Protein AF-A0A7V9LPG0-F1 (afdb_monomer_lite)

Sequence (138 aa):
MSTSAQHRATAQDTPTLGRLVSDASRDISSLIHAEIALAKSELKISLKVGGIGAALLGGAAFLGVLVVILFSVTVAYFIHWGGEGLDLQWAFLIVTVFHLLVAALLAFVGLRKVKQVRAPERTIATAKELPKALKGNR

Radius of gyration: 35.54 Å; chains: 1; bounding box: 64×46×117 Å

Secondary structure (DSSP, 8-state):
----------------HHHHHHHHHHHHHHHHHHHHHHHHHHHHHHHHHHHHHHHHHHHHHHHHHHHHHHHHHHHHHHHH-STTPPPHHHHHHHHHHHHHHHHHHHHHHHHHHHHH----HHHHHHHHHHHHHHHS--

Structure (mmCIF, N/CA/C/O backbone):
data_AF-A0A7V9LPG0-F1
#
_entry.id   AF-A0A7V9LPG0-F1
#
loop_
_atom_site.group_PDB
_atom_site.id
_atom_site.type_symbol
_atom_site.label_atom_id
_atom_site.label_alt_id
_atom_site.label_comp_id
_atom_site.label_asym_id
_atom_site.label_entity_id
_atom_site.label_seq_id
_atom_site.pd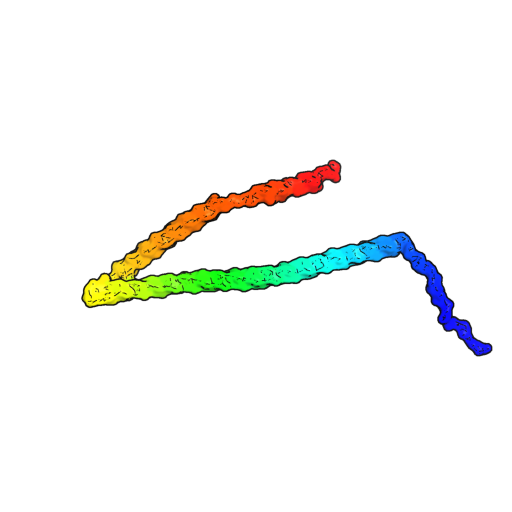bx_PDB_ins_code
_atom_site.Cartn_x
_atom_site.Cartn_y
_atom_site.Cartn_z
_atom_site.occupancy
_atom_site.B_iso_or_equiv
_atom_site.auth_seq_id
_atom_site.auth_comp_id
_atom_site.auth_asym_id
_atom_site.auth_atom_id
_atom_site.pdbx_PDB_model_num
ATOM 1 N N . MET A 1 1 ? -23.825 -30.482 85.169 1.00 47.16 1 MET A N 1
ATOM 2 C CA . MET A 1 1 ? -22.637 -29.611 85.203 1.00 47.16 1 MET A CA 1
ATOM 3 C C . MET A 1 1 ? -22.173 -29.467 83.763 1.00 47.16 1 MET A C 1
ATOM 5 O O . MET A 1 1 ? -21.748 -30.462 83.199 1.00 47.16 1 MET A O 1
ATOM 9 N N . SER A 1 2 ? -22.373 -28.268 83.199 1.00 48.31 2 SER A N 1
ATOM 10 C CA . SER A 1 2 ? -21.881 -27.777 81.896 1.00 48.31 2 SER A CA 1
ATOM 11 C C . SER A 1 2 ? -22.473 -28.401 80.617 1.00 48.31 2 SER A C 1
ATOM 13 O O . SER A 1 2 ? -22.598 -29.609 80.526 1.00 48.31 2 SER A O 1
ATOM 15 N N . THR A 1 3 ? -22.819 -27.707 79.535 1.00 51.44 3 THR A N 1
ATOM 16 C CA . THR A 1 3 ? -23.040 -26.289 79.235 1.00 51.44 3 THR A CA 1
ATOM 17 C C . THR A 1 3 ? -23.794 -26.278 77.901 1.00 51.44 3 THR A C 1
ATOM 19 O O . THR A 1 3 ? -23.360 -26.856 76.912 1.00 51.44 3 THR A O 1
ATOM 22 N N . SER A 1 4 ? -24.943 -25.622 77.909 1.00 65.44 4 SER A N 1
ATOM 23 C CA . SER A 1 4 ? -25.623 -24.970 76.793 1.00 65.44 4 SER A CA 1
ATOM 24 C C . SER A 1 4 ? -24.681 -24.282 75.794 1.00 65.44 4 SER A C 1
ATOM 26 O O . SER A 1 4 ? -23.984 -23.361 76.201 1.00 65.44 4 SER A O 1
ATOM 28 N N . ALA A 1 5 ? -24.736 -24.648 74.506 1.00 58.97 5 ALA A N 1
ATOM 29 C CA . ALA A 1 5 ? -24.751 -23.736 73.344 1.00 58.97 5 ALA A CA 1
ATOM 30 C C . ALA A 1 5 ? -24.325 -24.450 72.051 1.00 58.97 5 ALA A C 1
ATOM 32 O O . ALA A 1 5 ? -23.205 -24.928 71.962 1.00 58.97 5 ALA A O 1
ATOM 33 N N . GLN A 1 6 ? -25.207 -24.405 71.046 1.00 57.44 6 GLN A N 1
ATOM 34 C CA . GLN A 1 6 ? -24.941 -24.260 69.597 1.00 57.44 6 GLN A CA 1
ATOM 35 C C . GLN A 1 6 ? -25.889 -25.103 68.738 1.00 57.44 6 GLN A C 1
ATOM 37 O O . GLN A 1 6 ? -25.500 -25.847 67.850 1.00 57.44 6 GLN A O 1
ATOM 42 N N . HIS A 1 7 ? -27.184 -24.881 68.933 1.00 46.53 7 HIS A N 1
ATOM 43 C CA . HIS A 1 7 ? -28.096 -24.847 67.799 1.00 46.53 7 HIS A CA 1
ATOM 44 C C . HIS A 1 7 ? -28.787 -23.484 67.830 1.00 46.53 7 HIS A C 1
ATOM 46 O O . HIS A 1 7 ? -29.954 -23.351 68.183 1.00 46.53 7 HIS A O 1
ATOM 52 N N . ARG A 1 8 ? -28.018 -22.420 67.547 1.00 53.38 8 ARG A N 1
ATOM 53 C CA . ARG A 1 8 ? -28.630 -21.168 67.098 1.00 53.38 8 ARG A CA 1
ATOM 54 C C . ARG A 1 8 ? -29.154 -21.464 65.701 1.00 53.38 8 ARG A C 1
ATOM 56 O O . ARG A 1 8 ? -28.426 -21.329 64.725 1.00 53.38 8 ARG A O 1
ATOM 63 N N . ALA A 1 9 ? -30.404 -21.910 65.644 1.00 51.25 9 ALA A N 1
ATOM 64 C CA . ALA A 1 9 ? -31.236 -21.707 64.480 1.00 51.25 9 ALA A CA 1
ATOM 65 C C . ALA A 1 9 ? -31.066 -20.237 64.078 1.00 51.25 9 ALA A C 1
ATOM 67 O O . ALA A 1 9 ? -31.390 -19.334 64.854 1.00 51.25 9 ALA A O 1
ATOM 68 N N . THR A 1 10 ? -30.455 -19.998 62.920 1.00 56.12 10 THR A N 1
ATOM 69 C CA . THR A 1 10 ? -30.471 -18.693 62.268 1.00 56.12 10 THR A CA 1
ATOM 70 C C . THR A 1 10 ? -31.936 -18.372 62.025 1.00 56.12 10 THR A C 1
ATOM 72 O O . THR A 1 10 ? -32.570 -18.929 61.130 1.00 56.12 10 THR A O 1
ATOM 75 N N . ALA A 1 11 ? -32.497 -17.563 62.919 1.00 49.91 11 ALA A N 1
ATOM 76 C CA . ALA A 1 11 ? -33.833 -17.029 62.805 1.00 49.91 11 ALA A CA 1
ATOM 77 C C . ALA A 1 11 ? -33.959 -16.354 61.436 1.00 49.91 11 ALA A C 1
ATOM 79 O O . ALA A 1 11 ? -33.265 -15.385 61.160 1.00 49.91 11 ALA A O 1
ATOM 80 N N . GLN A 1 12 ? -34.803 -16.937 60.590 1.00 51.03 12 GLN A N 1
ATOM 81 C CA . GLN A 1 12 ? -35.598 -16.261 59.570 1.00 51.03 12 GLN A CA 1
ATOM 82 C C . GLN A 1 12 ? -34.927 -15.067 58.876 1.00 51.03 12 GLN A C 1
ATOM 84 O O . GLN A 1 12 ? -35.300 -13.919 59.092 1.00 51.03 12 GLN A O 1
ATOM 89 N N . ASP A 1 13 ? -34.013 -15.358 57.952 1.00 55.81 13 ASP A N 1
ATOM 90 C CA . ASP A 1 13 ? -33.758 -14.463 56.823 1.00 55.81 13 ASP A CA 1
ATOM 91 C C . ASP A 1 13 ? -34.813 -14.758 55.747 1.00 55.81 13 ASP A C 1
ATOM 93 O O . ASP A 1 13 ? -34.539 -15.344 54.701 1.00 55.81 13 ASP A O 1
ATOM 97 N N . THR A 1 14 ? -36.071 -14.400 56.018 1.00 58.28 14 THR A N 1
ATOM 98 C CA . THR A 1 14 ? -37.044 -14.230 54.935 1.00 58.28 14 THR A CA 1
ATOM 99 C C . THR A 1 14 ? -36.445 -13.160 54.027 1.00 58.28 14 THR A C 1
ATOM 101 O O . THR A 1 14 ? -36.161 -12.071 54.539 1.00 58.28 14 THR A O 1
ATOM 104 N N . PRO A 1 15 ? -36.186 -13.426 52.732 1.00 60.44 15 PRO A N 1
ATOM 105 C CA . PRO A 1 15 ? -35.582 -12.431 51.863 1.00 60.44 15 PRO A CA 1
ATOM 106 C C . PRO A 1 15 ? -36.432 -11.167 51.918 1.00 60.44 15 PRO A C 1
ATOM 108 O O . PRO A 1 15 ? -37.586 -11.152 51.489 1.00 60.44 15 PRO A O 1
ATOM 111 N N . THR A 1 16 ? -35.895 -10.112 52.525 1.00 78.56 16 THR A N 1
ATOM 112 C CA . THR A 1 16 ? -36.577 -8.826 52.525 1.00 78.56 16 THR A CA 1
ATOM 113 C C . THR A 1 16 ? -36.629 -8.356 51.073 1.00 78.56 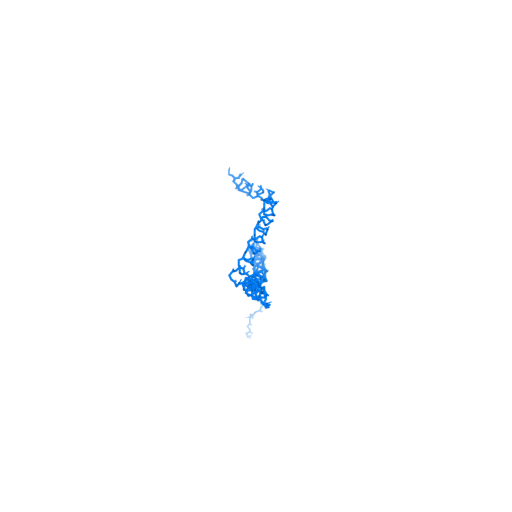16 THR A C 1
ATOM 115 O O . THR A 1 16 ? -35.690 -8.589 50.309 1.00 78.56 16 THR A O 1
ATOM 118 N N . LEU A 1 17 ? -37.711 -7.688 50.666 1.00 77.50 17 LEU A N 1
ATOM 119 C CA . LEU A 1 17 ? -37.837 -7.134 49.307 1.00 77.50 17 LEU A CA 1
ATOM 120 C C . LEU A 1 17 ? -36.595 -6.315 48.902 1.00 77.50 17 LEU A C 1
ATOM 122 O O . LEU A 1 17 ? -36.158 -6.378 47.758 1.00 77.50 17 LEU A O 1
ATOM 126 N N . GLY A 1 18 ? -35.971 -5.620 49.861 1.00 81.00 18 GLY A N 1
ATOM 127 C CA . GLY A 1 18 ? -34.719 -4.889 49.649 1.00 81.00 18 GLY A CA 1
ATOM 128 C C . GLY A 1 18 ? -33.504 -5.773 49.338 1.00 81.00 18 GLY A C 1
ATOM 129 O O . GLY A 1 18 ? -32.689 -5.395 48.501 1.00 81.00 18 GLY A O 1
ATOM 130 N N . ARG A 1 19 ? -33.389 -6.961 49.947 1.00 82.00 19 ARG A N 1
ATOM 131 C CA . ARG A 1 19 ? -32.328 -7.931 49.623 1.00 82.00 19 ARG A CA 1
ATOM 132 C C . ARG A 1 19 ? -32.510 -8.524 48.229 1.00 82.00 19 ARG A C 1
ATOM 134 O O . ARG A 1 19 ? -31.561 -8.516 47.461 1.00 82.00 19 ARG A O 1
ATOM 141 N N . LEU A 1 20 ? -33.731 -8.917 47.862 1.00 84.19 20 LEU A N 1
ATOM 142 C CA . LEU A 1 20 ? -34.025 -9.466 46.529 1.00 84.19 20 LEU A CA 1
ATOM 143 C C . LEU A 1 20 ? -33.722 -8.466 45.403 1.00 84.19 20 LEU A C 1
ATOM 145 O O . LEU A 1 20 ? -33.139 -8.832 44.386 1.00 84.19 20 LEU A O 1
ATOM 149 N N . VAL A 1 21 ? -34.078 -7.190 45.591 1.00 86.88 21 VAL A N 1
ATOM 150 C CA . VAL A 1 21 ? -33.769 -6.122 44.624 1.00 86.88 21 VAL A CA 1
ATOM 151 C C . VAL A 1 21 ? -32.263 -5.846 44.554 1.00 86.88 21 VAL A C 1
ATOM 153 O O . VAL A 1 21 ? -31.727 -5.637 43.464 1.00 86.88 21 VAL A O 1
ATOM 156 N N . SER A 1 22 ? -31.569 -5.865 45.695 1.00 86.94 22 SER A N 1
ATOM 157 C CA . SER A 1 22 ? -30.110 -5.720 45.756 1.00 86.94 22 SER A CA 1
ATOM 158 C C . SER A 1 22 ? -29.391 -6.864 45.033 1.00 86.94 22 SER A C 1
ATOM 160 O O . SER A 1 22 ? -28.467 -6.613 44.259 1.00 86.94 22 SER A O 1
ATOM 162 N N . ASP A 1 23 ? -29.830 -8.103 45.244 1.00 87.19 23 ASP A N 1
ATOM 163 C CA . ASP A 1 23 ? -29.243 -9.294 44.630 1.00 87.19 23 ASP A CA 1
ATOM 164 C C . ASP A 1 23 ? -29.506 -9.313 43.116 1.00 87.19 23 ASP A C 1
ATOM 166 O O . ASP A 1 23 ? -28.565 -9.433 42.335 1.00 87.19 23 ASP A O 1
ATOM 170 N N . ALA A 1 24 ? -30.736 -9.021 42.676 1.00 87.69 24 ALA A N 1
ATOM 171 C CA . ALA A 1 24 ? -31.058 -8.889 41.252 1.00 87.69 24 ALA A CA 1
ATOM 172 C C . ALA A 1 24 ? -30.245 -7.774 40.562 1.00 87.69 24 ALA A C 1
ATOM 174 O O . ALA A 1 24 ? -29.763 -7.944 39.441 1.00 87.69 24 ALA A O 1
ATOM 175 N N . SER A 1 25 ? -30.039 -6.635 41.234 1.00 89.38 25 SER A N 1
ATOM 176 C CA . SER A 1 25 ? -29.210 -5.536 40.711 1.00 89.38 25 SER A CA 1
ATOM 177 C C . SER A 1 25 ? -27.738 -5.937 40.573 1.00 89.38 25 SER A C 1
ATOM 179 O O . SER A 1 25 ? -27.056 -5.534 39.624 1.00 89.38 25 SER A O 1
ATOM 181 N N . ARG A 1 26 ? -27.238 -6.747 41.510 1.00 90.19 26 ARG A N 1
ATOM 182 C CA . ARG A 1 26 ? -25.879 -7.296 41.485 1.00 90.19 26 ARG A CA 1
ATOM 183 C C . ARG A 1 26 ? -25.713 -8.328 40.368 1.00 90.19 26 ARG A C 1
ATOM 185 O O . ARG A 1 26 ? -24.702 -8.276 39.668 1.00 90.19 26 ARG A O 1
ATOM 192 N N . ASP A 1 27 ? -26.706 -9.181 40.140 1.00 90.75 27 ASP A N 1
ATOM 193 C CA . ASP A 1 27 ? -26.688 -10.173 39.063 1.00 90.75 27 ASP A CA 1
ATOM 194 C C . ASP A 1 27 ? -26.688 -9.504 37.688 1.00 90.75 27 ASP A C 1
ATOM 196 O O . ASP A 1 27 ? -25.828 -9.810 36.861 1.00 90.75 27 ASP A O 1
ATOM 200 N N . ILE A 1 28 ? -27.555 -8.507 37.474 1.00 91.50 28 ILE A N 1
ATOM 201 C CA . ILE A 1 28 ? -27.579 -7.701 36.241 1.00 91.50 28 ILE A CA 1
ATOM 202 C C . ILE A 1 28 ? -26.233 -7.002 36.023 1.00 91.50 28 ILE A C 1
ATOM 204 O O . ILE A 1 28 ? -25.691 -7.022 34.917 1.00 91.50 28 ILE A O 1
ATOM 208 N N . SER A 1 29 ? -25.654 -6.419 37.077 1.00 94.00 29 SER A N 1
ATOM 209 C CA . SER A 1 29 ? -24.329 -5.793 36.995 1.00 94.00 29 SER A CA 1
ATOM 210 C C . SER A 1 29 ? -23.248 -6.799 36.586 1.00 94.00 29 SER A C 1
ATOM 212 O O . SER A 1 29 ? -22.361 -6.458 35.798 1.00 94.00 29 SER A O 1
ATOM 214 N N . SER A 1 30 ? -23.343 -8.043 37.073 1.00 93.31 30 SER A N 1
ATOM 215 C CA . SER A 1 30 ? -22.423 -9.125 36.709 1.00 93.31 30 SER A CA 1
ATOM 216 C C . SER A 1 30 ? -22.568 -9.542 35.243 1.00 93.31 30 SER A C 1
ATOM 218 O O . SER A 1 30 ? -21.557 -9.702 34.562 1.00 93.31 30 SER A O 1
ATOM 220 N N . LEU A 1 31 ? -23.801 -9.619 34.726 1.00 94.19 31 LEU A N 1
ATOM 221 C CA . LEU A 1 31 ? -24.070 -9.940 33.324 1.00 94.19 31 LEU A CA 1
ATOM 222 C C . LEU A 1 31 ? -23.513 -8.863 32.396 1.00 94.19 31 LEU A C 1
ATOM 224 O O . LEU A 1 31 ? -22.823 -9.180 31.435 1.00 94.19 31 LEU A O 1
ATOM 228 N N . ILE A 1 32 ? -23.726 -7.585 32.723 1.00 95.56 32 ILE A N 1
ATOM 229 C CA . ILE A 1 32 ? -23.171 -6.469 31.944 1.00 95.56 32 ILE A CA 1
ATOM 230 C C . ILE A 1 32 ? -21.639 -6.536 31.919 1.00 95.56 32 ILE A C 1
ATOM 232 O O . ILE A 1 32 ? -21.024 -6.348 30.871 1.00 95.56 32 ILE A O 1
ATOM 236 N N . HIS A 1 33 ? -21.002 -6.824 33.058 1.00 96.00 33 HIS A N 1
ATOM 237 C CA . HIS A 1 33 ? -19.546 -6.982 33.107 1.00 96.00 33 HIS A CA 1
ATOM 238 C C . HIS A 1 33 ? -19.067 -8.176 32.274 1.00 96.00 33 HIS A C 1
ATOM 240 O O . HIS A 1 33 ? -18.038 -8.067 31.605 1.00 96.00 33 HIS A O 1
ATOM 246 N N . ALA A 1 34 ? -19.810 -9.285 32.278 1.00 95.12 34 ALA A N 1
ATOM 247 C CA . ALA A 1 34 ? -19.518 -10.453 31.456 1.00 95.12 34 ALA A CA 1
ATOM 248 C C . ALA A 1 34 ? -19.648 -10.142 29.954 1.00 95.12 34 ALA A C 1
ATOM 250 O O . ALA A 1 34 ? -18.739 -10.469 29.193 1.00 95.12 34 ALA A O 1
ATOM 251 N N . GLU A 1 35 ? -20.700 -9.432 29.543 1.00 94.94 35 GLU A N 1
ATOM 252 C CA . GLU A 1 35 ? -20.928 -9.010 28.155 1.00 94.94 35 GLU A CA 1
ATOM 253 C C . GLU A 1 35 ? -19.801 -8.091 27.659 1.00 94.94 35 GLU A C 1
ATOM 255 O O . GLU A 1 35 ? -19.248 -8.279 26.577 1.00 94.94 35 GLU A O 1
ATOM 260 N N . ILE A 1 36 ? -19.384 -7.125 28.489 1.00 95.81 36 ILE A N 1
ATOM 261 C CA . ILE A 1 36 ? -18.261 -6.229 28.181 1.00 95.81 36 ILE A CA 1
ATOM 262 C C . ILE A 1 36 ? -16.951 -7.015 28.086 1.00 95.81 36 ILE A C 1
ATOM 264 O O . ILE A 1 36 ? -16.143 -6.763 27.190 1.00 95.81 36 ILE A O 1
ATOM 268 N N . ALA A 1 37 ? -16.708 -7.952 29.006 1.00 95.94 37 ALA A N 1
ATOM 269 C CA . ALA A 1 37 ? -15.511 -8.785 28.980 1.00 95.94 37 ALA A CA 1
ATOM 270 C C . ALA A 1 37 ? -15.459 -9.644 27.707 1.00 95.94 37 ALA A C 1
ATOM 272 O O . ALA A 1 37 ? -14.405 -9.719 27.064 1.00 95.94 37 ALA A O 1
ATOM 273 N N . LEU A 1 38 ? -16.599 -10.215 27.310 1.00 94.75 38 LEU A N 1
ATOM 274 C CA . LEU A 1 38 ? -16.749 -10.994 26.088 1.00 94.75 38 LEU A CA 1
ATOM 275 C C . LEU A 1 38 ? -16.517 -10.127 24.848 1.00 94.75 38 LEU A C 1
ATOM 277 O O . LEU A 1 38 ? -15.606 -10.423 24.075 1.00 94.75 38 LEU A O 1
ATOM 281 N N . ALA A 1 39 ? -17.221 -9.002 24.718 1.00 94.31 39 ALA A N 1
ATOM 282 C CA . ALA A 1 39 ? -17.048 -8.065 23.611 1.00 94.31 39 ALA A CA 1
ATOM 283 C C . ALA A 1 39 ? -15.599 -7.563 23.508 1.00 94.31 39 ALA A C 1
ATOM 285 O O . ALA A 1 39 ? -15.033 -7.464 22.420 1.00 94.31 39 ALA A O 1
ATOM 286 N N . LYS A 1 40 ? -14.939 -7.302 24.644 1.00 94.88 40 LYS A N 1
ATOM 287 C CA . LYS A 1 40 ? -13.524 -6.909 24.676 1.00 94.88 40 LYS A CA 1
ATOM 288 C C . LYS A 1 40 ? -12.608 -8.037 24.197 1.00 94.88 40 LYS A C 1
ATOM 290 O O . LYS A 1 40 ? -11.588 -7.756 23.569 1.00 94.88 40 LYS A O 1
ATOM 295 N N . SER A 1 41 ? -12.931 -9.295 24.493 1.00 95.38 41 SER A N 1
ATOM 296 C CA . SER A 1 41 ? -12.177 -10.457 24.007 1.00 95.38 41 SER A CA 1
ATOM 297 C C . SER A 1 41 ? -12.340 -10.663 22.498 1.00 95.38 41 SER A C 1
ATOM 299 O O . SER A 1 41 ? -11.343 -10.838 21.796 1.00 95.38 41 SER A O 1
ATOM 301 N N . GLU A 1 42 ? -13.558 -10.521 21.982 1.00 92.12 42 GLU A N 1
ATOM 302 C CA . GLU A 1 42 ? -13.866 -10.649 20.558 1.00 92.12 42 GLU A CA 1
ATOM 303 C C . GLU A 1 42 ? -13.247 -9.503 19.750 1.00 92.12 42 GLU A C 1
ATOM 305 O O . GLU A 1 42 ? -12.627 -9.713 18.701 1.00 92.12 42 GLU A O 1
ATOM 310 N N . LEU A 1 43 ? -13.294 -8.286 20.297 1.00 94.94 43 LEU A N 1
ATOM 311 C CA . LEU A 1 43 ? -12.627 -7.129 19.717 1.00 94.94 43 LEU A CA 1
ATOM 312 C C . LEU A 1 43 ? -11.107 -7.318 19.676 1.00 94.94 43 LEU A C 1
ATOM 314 O O . LEU A 1 43 ? -10.486 -6.997 18.670 1.00 94.94 43 LEU A O 1
ATOM 318 N N . LYS A 1 44 ? -10.483 -7.872 20.725 1.00 93.50 44 LYS A N 1
ATOM 319 C CA . LYS A 1 44 ? -9.038 -8.171 20.716 1.00 93.50 44 LYS A CA 1
ATOM 320 C C . LYS A 1 44 ? -8.663 -9.157 19.611 1.00 93.50 44 LYS A C 1
ATOM 322 O O . LYS A 1 44 ? -7.640 -8.959 18.958 1.00 93.50 44 LYS A O 1
ATOM 327 N N . ILE A 1 45 ? -9.469 -10.197 19.398 1.00 90.19 45 ILE A N 1
ATOM 328 C CA . ILE A 1 45 ? -9.254 -11.163 18.310 1.00 90.19 45 ILE A CA 1
ATOM 329 C C . ILE A 1 45 ? -9.381 -10.452 16.960 1.00 90.19 45 ILE A C 1
ATOM 331 O O . ILE A 1 45 ? -8.475 -10.552 16.132 1.00 90.19 45 ILE A O 1
ATOM 335 N N . SER A 1 46 ? -10.439 -9.660 16.779 1.00 92.06 46 SER A N 1
ATOM 336 C CA . SER A 1 46 ? -10.685 -8.881 15.561 1.00 92.06 46 SER A CA 1
ATOM 337 C C . SER A 1 46 ? -9.549 -7.900 15.258 1.00 92.06 46 SER A C 1
ATOM 339 O O . SER A 1 46 ? -9.076 -7.827 14.127 1.00 92.06 46 SER A O 1
ATOM 341 N N . LEU A 1 47 ? -9.043 -7.197 16.274 1.00 94.75 47 LEU A N 1
ATOM 342 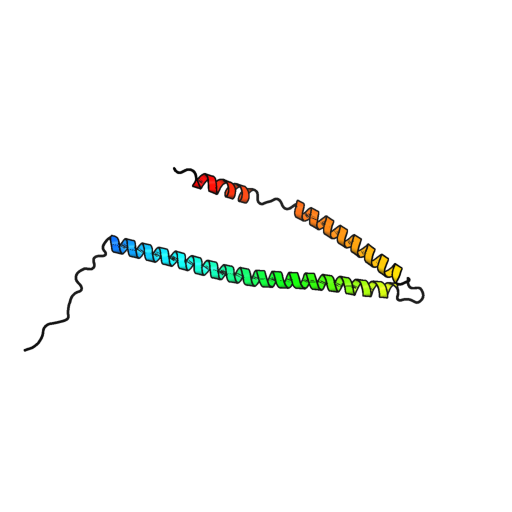C CA . LEU A 1 47 ? -7.905 -6.285 16.154 1.00 94.75 47 LEU A CA 1
ATOM 343 C C . LEU A 1 47 ? -6.605 -7.020 15.833 1.00 94.75 47 LEU A C 1
ATOM 345 O O . LEU A 1 47 ? -5.810 -6.525 15.042 1.00 94.75 47 LEU A O 1
ATOM 349 N N . LYS A 1 48 ? -6.373 -8.198 16.418 1.00 94.44 48 LYS A N 1
ATOM 350 C CA . LYS A 1 48 ? -5.174 -8.992 16.137 1.00 94.44 48 LYS A CA 1
ATOM 351 C C . LYS A 1 48 ? -5.184 -9.512 14.703 1.00 94.44 48 LYS A C 1
ATOM 353 O O . LYS A 1 48 ? -4.200 -9.338 13.992 1.00 94.44 48 LYS A O 1
ATOM 358 N N . VAL A 1 49 ? -6.282 -10.130 14.272 1.00 93.19 49 VAL A N 1
ATOM 359 C CA . VAL A 1 49 ? -6.411 -10.676 12.913 1.00 93.19 49 VAL A CA 1
ATOM 360 C C . VAL A 1 49 ? -6.421 -9.547 11.886 1.00 93.19 49 VAL A C 1
ATOM 362 O O . VAL A 1 49 ? -5.674 -9.605 10.912 1.00 93.19 49 VAL A O 1
ATOM 365 N N . GLY A 1 50 ? -7.189 -8.485 12.136 1.00 95.06 50 GLY A N 1
ATOM 366 C CA . GLY A 1 50 ? -7.204 -7.291 11.296 1.00 95.06 50 GLY A CA 1
ATOM 367 C C . GLY A 1 50 ? -5.838 -6.607 11.230 1.00 95.06 50 GLY A C 1
ATOM 368 O O . GLY A 1 50 ? -5.402 -6.224 10.151 1.00 95.06 50 GLY A O 1
ATOM 369 N N . GLY A 1 51 ? -5.123 -6.519 12.354 1.00 95.62 51 GLY A N 1
ATOM 370 C CA . GLY A 1 51 ? -3.782 -5.944 12.436 1.00 95.62 51 GLY A CA 1
ATOM 371 C C . GLY A 1 51 ? -2.735 -6.759 11.680 1.00 95.62 51 GLY A C 1
ATOM 372 O O . GLY A 1 51 ? -1.957 -6.190 10.921 1.00 95.62 51 GLY A O 1
ATOM 373 N N . ILE A 1 52 ? -2.746 -8.089 11.819 1.00 96.88 52 ILE A N 1
ATOM 374 C CA . ILE A 1 52 ? -1.873 -8.979 11.039 1.00 96.88 52 ILE A CA 1
ATOM 375 C C . ILE A 1 52 ? -2.212 -8.873 9.550 1.00 96.88 52 ILE A C 1
ATOM 377 O O . ILE A 1 52 ? -1.309 -8.725 8.735 1.00 96.88 52 ILE A O 1
ATOM 381 N N . GLY A 1 53 ? -3.497 -8.892 9.189 1.00 95.81 53 GLY A N 1
ATOM 382 C CA . GLY A 1 53 ? -3.937 -8.730 7.804 1.00 95.81 53 GLY A CA 1
ATOM 383 C C . GLY A 1 53 ? -3.477 -7.401 7.202 1.00 95.81 53 GLY A C 1
ATOM 384 O O . GLY A 1 53 ? -2.901 -7.384 6.117 1.00 95.81 53 GLY A O 1
ATOM 385 N N . ALA A 1 54 ? -3.651 -6.296 7.928 1.00 97.12 54 ALA A N 1
ATOM 386 C CA . ALA A 1 54 ? -3.182 -4.978 7.513 1.00 97.12 54 ALA A CA 1
ATOM 387 C C . ALA A 1 54 ? -1.652 -4.917 7.393 1.00 97.12 54 ALA A C 1
ATOM 389 O O . ALA A 1 54 ? -1.146 -4.349 6.429 1.00 97.12 54 ALA A O 1
ATOM 390 N N . ALA A 1 55 ? -0.910 -5.533 8.319 1.00 96.75 55 ALA A N 1
ATOM 391 C CA . ALA A 1 55 ? 0.548 -5.602 8.260 1.00 96.75 55 ALA A CA 1
ATOM 392 C C . ALA A 1 55 ? 1.036 -6.429 7.061 1.00 96.75 55 ALA A C 1
ATOM 394 O O . ALA A 1 55 ? 1.952 -6.004 6.364 1.00 96.75 55 ALA A O 1
ATOM 395 N N . LEU A 1 56 ? 0.407 -7.574 6.782 1.00 98.00 56 LEU A N 1
ATOM 396 C CA . LEU A 1 56 ? 0.731 -8.413 5.627 1.00 98.00 56 LEU A CA 1
ATOM 397 C C . LEU A 1 56 ? 0.421 -7.699 4.311 1.00 98.00 56 LEU A C 1
ATOM 399 O O . LEU A 1 56 ? 1.265 -7.681 3.421 1.00 98.00 56 LEU A O 1
ATOM 403 N N . LEU A 1 57 ? -0.752 -7.071 4.192 1.00 97.56 57 LEU A N 1
ATOM 404 C CA . LEU A 1 57 ? -1.113 -6.299 3.001 1.00 97.56 57 LEU A CA 1
ATOM 405 C C . LEU A 1 57 ? -0.220 -5.067 2.830 1.00 97.56 57 LEU A C 1
ATOM 407 O O . LEU A 1 57 ? 0.208 -4.779 1.716 1.00 97.56 57 LEU A O 1
ATOM 411 N N . GLY A 1 58 ? 0.110 -4.370 3.918 1.00 97.88 58 GLY A N 1
ATOM 412 C CA . GLY A 1 58 ? 1.049 -3.250 3.906 1.00 97.88 58 GLY A CA 1
ATOM 413 C C . GLY A 1 58 ? 2.458 -3.683 3.495 1.00 97.88 58 GLY A C 1
ATOM 414 O O . GLY A 1 58 ? 3.070 -3.052 2.636 1.00 97.88 58 GLY A O 1
ATOM 415 N N . GLY A 1 59 ? 2.947 -4.798 4.041 1.00 97.75 59 GLY A N 1
ATOM 416 C CA . GLY A 1 59 ? 4.227 -5.399 3.668 1.00 97.75 59 GLY A CA 1
ATOM 417 C C . GLY A 1 59 ? 4.257 -5.854 2.209 1.00 97.75 59 GLY A C 1
ATOM 418 O O . GLY A 1 59 ? 5.219 -5.571 1.502 1.00 97.75 59 GLY A O 1
ATOM 419 N N . ALA A 1 60 ? 3.186 -6.486 1.724 1.00 97.19 60 ALA A N 1
ATOM 420 C CA . ALA A 1 60 ? 3.047 -6.879 0.325 1.00 97.19 60 ALA A CA 1
ATOM 421 C C . ALA A 1 60 ? 3.007 -5.664 -0.614 1.00 97.19 60 ALA A C 1
ATOM 423 O O . ALA A 1 60 ? 3.660 -5.681 -1.653 1.00 97.19 60 ALA A O 1
ATOM 424 N N . ALA A 1 61 ? 2.299 -4.592 -0.243 1.00 96.25 61 ALA A N 1
ATOM 425 C CA . ALA A 1 61 ? 2.284 -3.348 -1.007 1.00 96.25 61 ALA A CA 1
ATOM 426 C C . ALA A 1 61 ? 3.681 -2.710 -1.069 1.00 96.25 61 ALA A C 1
ATOM 428 O O . ALA A 1 61 ? 4.133 -2.331 -2.148 1.00 96.25 61 ALA A O 1
ATOM 429 N N . PHE A 1 62 ? 4.394 -2.652 0.060 1.00 97.56 62 PHE A N 1
ATOM 430 C CA . PHE A 1 62 ? 5.768 -2.153 0.119 1.00 97.56 62 PHE A CA 1
ATOM 431 C C . PHE A 1 62 ? 6.722 -2.980 -0.754 1.00 97.56 62 PHE A C 1
ATOM 433 O O . PHE A 1 62 ? 7.436 -2.425 -1.588 1.00 97.56 62 PHE A O 1
ATOM 440 N N . LEU A 1 63 ? 6.699 -4.310 -0.620 1.00 97.94 63 LEU A N 1
ATOM 441 C CA . LEU A 1 63 ? 7.500 -5.202 -1.460 1.00 97.94 63 LEU A CA 1
ATOM 442 C C . LEU A 1 63 ? 7.125 -5.077 -2.939 1.00 97.94 63 LEU A C 1
ATOM 444 O O . LEU A 1 63 ? 8.011 -5.091 -3.785 1.00 97.94 63 LEU A O 1
ATOM 448 N N . GLY A 1 64 ? 5.843 -4.892 -3.257 1.00 96.69 64 GLY A N 1
ATOM 449 C CA . GLY A 1 64 ? 5.378 -4.633 -4.618 1.00 96.69 64 GLY A CA 1
ATOM 450 C C . GLY A 1 64 ? 6.031 -3.394 -5.234 1.00 96.69 64 GLY A C 1
ATOM 451 O O . GLY A 1 64 ? 6.467 -3.446 -6.381 1.00 96.69 64 GLY A O 1
ATOM 452 N N . VAL A 1 65 ? 6.185 -2.310 -4.463 1.00 95.69 65 VAL A N 1
ATOM 453 C CA . VAL A 1 65 ? 6.916 -1.111 -4.912 1.00 95.69 65 VAL A CA 1
ATOM 454 C C . VAL A 1 65 ? 8.386 -1.435 -5.195 1.00 95.69 65 VAL A C 1
ATOM 456 O O . VAL A 1 65 ? 8.904 -1.044 -6.239 1.00 95.69 65 VAL A O 1
ATOM 459 N N . LEU A 1 66 ? 9.056 -2.185 -4.313 1.00 97.12 66 LEU A N 1
ATOM 460 C CA . LEU A 1 66 ? 10.452 -2.585 -4.533 1.00 97.12 66 LEU A CA 1
ATOM 461 C C . LEU A 1 66 ? 10.612 -3.475 -5.7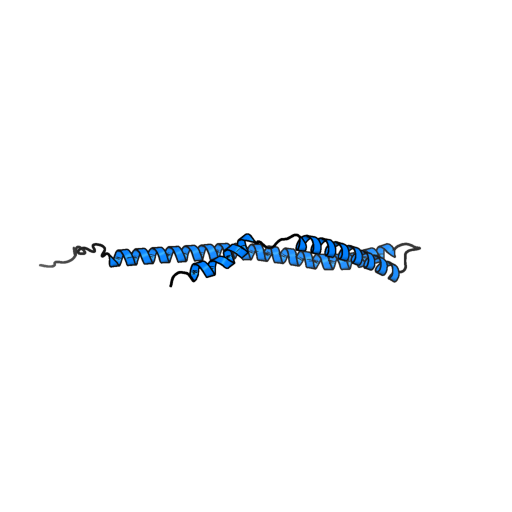71 1.00 97.12 66 LEU A C 1
ATOM 463 O O . LEU A 1 66 ? 11.534 -3.273 -6.560 1.00 97.12 66 LEU A O 1
ATOM 467 N N . VAL A 1 67 ? 9.695 -4.424 -5.973 1.00 97.31 67 VAL A N 1
ATOM 468 C CA . VAL A 1 67 ? 9.667 -5.290 -7.158 1.00 97.31 67 VAL A CA 1
ATOM 469 C C . VAL A 1 67 ? 9.501 -4.461 -8.425 1.00 97.31 67 VAL A C 1
ATOM 471 O O . VAL A 1 67 ? 10.227 -4.702 -9.379 1.00 97.31 67 VAL A O 1
ATOM 474 N N . VAL A 1 68 ? 8.618 -3.460 -8.440 1.00 96.19 68 VAL A N 1
ATOM 475 C CA . VAL A 1 68 ? 8.440 -2.557 -9.591 1.00 96.19 68 VAL A CA 1
ATOM 476 C C . VAL A 1 68 ? 9.732 -1.806 -9.930 1.00 96.19 68 VAL A C 1
ATOM 478 O O . VAL A 1 68 ? 10.085 -1.695 -11.105 1.00 96.19 68 VAL A O 1
ATOM 481 N N . ILE A 1 69 ? 10.473 -1.334 -8.924 1.00 95.50 69 ILE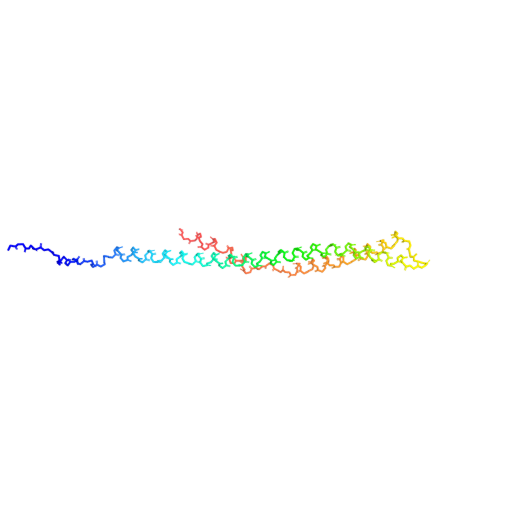 A N 1
ATOM 482 C CA . ILE A 1 69 ? 11.764 -0.658 -9.131 1.00 95.50 69 ILE A CA 1
ATOM 483 C C . ILE A 1 69 ? 12.789 -1.626 -9.733 1.00 95.50 69 ILE A C 1
ATOM 485 O O . ILE A 1 69 ? 13.390 -1.320 -10.762 1.00 95.50 69 ILE A O 1
ATOM 489 N N . LEU A 1 70 ? 12.967 -2.805 -9.128 1.00 96.75 70 LEU A N 1
ATOM 490 C CA . LEU A 1 70 ? 13.919 -3.806 -9.618 1.00 96.75 70 LEU A CA 1
ATOM 491 C C . LEU A 1 70 ? 13.548 -4.294 -11.020 1.00 96.75 70 LEU A C 1
ATOM 493 O O . LEU A 1 70 ? 14.404 -4.345 -11.897 1.00 96.75 70 LEU A O 1
ATOM 497 N N . PHE A 1 71 ? 12.266 -4.566 -11.254 1.00 95.38 71 PHE A N 1
ATOM 498 C CA . PHE A 1 71 ? 11.730 -4.939 -12.557 1.00 95.38 71 PHE A CA 1
ATOM 499 C C . PHE A 1 71 ? 11.998 -3.860 -13.607 1.00 95.38 71 PHE A C 1
ATOM 501 O O . PHE A 1 71 ? 12.400 -4.185 -14.720 1.00 95.38 71 PHE A O 1
ATOM 508 N N . SER A 1 72 ? 11.851 -2.579 -13.254 1.00 94.88 72 SER A N 1
ATOM 509 C CA . SER A 1 72 ? 12.147 -1.474 -14.171 1.00 94.88 72 SER A CA 1
ATOM 510 C C . SER A 1 72 ? 13.604 -1.492 -14.629 1.00 94.88 72 SER A C 1
ATOM 512 O O . SER A 1 72 ? 13.878 -1.347 -15.820 1.00 94.88 72 SER A O 1
ATOM 514 N N . VAL A 1 73 ? 14.535 -1.723 -13.697 1.00 95.00 73 VAL A N 1
ATOM 515 C CA . VAL A 1 73 ? 15.962 -1.870 -14.006 1.00 95.00 73 VAL A CA 1
ATOM 516 C C . VAL A 1 73 ? 16.191 -3.105 -14.878 1.00 95.00 73 VAL A C 1
ATOM 518 O O . VAL A 1 73 ? 16.823 -2.994 -15.924 1.00 95.00 73 VAL A O 1
ATOM 521 N N . THR A 1 74 ? 15.636 -4.262 -14.510 1.00 95.31 74 THR A N 1
ATOM 522 C CA . THR A 1 74 ? 15.765 -5.502 -15.290 1.00 95.31 74 THR A CA 1
ATOM 523 C C . THR A 1 74 ? 15.290 -5.325 -16.730 1.00 95.31 74 THR A C 1
ATOM 525 O O . THR A 1 74 ? 16.011 -5.698 -17.651 1.00 95.31 74 THR A O 1
ATOM 528 N N . VAL A 1 75 ? 14.116 -4.726 -16.945 1.00 93.69 75 VAL A N 1
ATOM 529 C CA . VAL A 1 75 ? 13.571 -4.505 -18.291 1.00 93.69 75 VAL A CA 1
ATOM 530 C C . VAL A 1 75 ? 14.420 -3.509 -19.076 1.00 93.69 75 VAL A C 1
ATOM 532 O O . VAL A 1 75 ? 14.697 -3.756 -20.245 1.00 93.69 75 VAL A O 1
ATOM 535 N N . ALA A 1 76 ? 14.878 -2.416 -18.458 1.00 93.56 76 ALA A N 1
ATOM 536 C CA . ALA A 1 76 ? 15.730 -1.444 -19.140 1.00 93.56 76 ALA A CA 1
ATOM 537 C C . ALA A 1 76 ? 17.051 -2.077 -19.612 1.00 93.56 76 ALA A C 1
ATOM 539 O O . ALA A 1 76 ? 17.433 -1.912 -20.770 1.00 93.56 76 ALA A O 1
ATOM 540 N N . TYR A 1 77 ? 17.704 -2.866 -18.754 1.00 94.00 77 TYR A N 1
ATOM 541 C CA . TYR A 1 77 ? 18.902 -3.613 -19.139 1.00 94.00 77 TYR A CA 1
ATOM 542 C C . TYR A 1 77 ? 18.611 -4.685 -20.188 1.00 94.00 77 TYR A C 1
ATOM 544 O O . TYR A 1 77 ? 19.443 -4.907 -21.056 1.00 94.00 77 TYR A O 1
ATOM 552 N N . PHE A 1 78 ? 17.441 -5.321 -20.150 1.00 92.62 78 PHE A N 1
ATOM 553 C CA . PHE A 1 78 ? 17.046 -6.304 -21.157 1.00 92.62 78 PHE A CA 1
ATOM 554 C C . PHE A 1 78 ? 16.810 -5.669 -22.536 1.00 92.62 78 PHE A C 1
ATOM 556 O O . PHE A 1 78 ? 17.247 -6.222 -23.535 1.00 92.62 78 PHE A O 1
ATOM 563 N N . ILE A 1 79 ? 16.178 -4.489 -22.600 1.00 89.75 79 ILE A N 1
ATOM 564 C CA . ILE A 1 79 ? 16.000 -3.715 -23.845 1.00 89.75 79 ILE A CA 1
ATOM 565 C C . ILE A 1 79 ? 17.354 -3.260 -24.407 1.00 89.75 79 ILE A C 1
ATOM 567 O O . ILE A 1 79 ? 17.553 -3.235 -25.621 1.00 89.75 79 ILE A O 1
ATOM 571 N N . HIS A 1 80 ? 18.276 -2.889 -23.520 1.00 90.50 80 HIS A N 1
ATOM 572 C CA . HIS A 1 80 ? 19.640 -2.539 -23.894 1.00 90.50 80 HIS A CA 1
ATOM 573 C C . HIS A 1 80 ? 20.462 -3.763 -24.339 1.00 90.50 80 HIS A C 1
ATOM 575 O O . HIS A 1 80 ? 21.377 -3.636 -25.148 1.00 90.50 80 HIS A O 1
ATOM 581 N N . TRP A 1 81 ? 20.154 -4.959 -23.827 1.00 87.19 81 TRP A N 1
ATOM 582 C CA . TRP A 1 81 ? 20.929 -6.167 -24.088 1.00 87.19 81 TRP A CA 1
ATOM 583 C C . TRP A 1 81 ? 20.686 -6.694 -25.508 1.00 87.19 81 TRP A C 1
ATOM 585 O O . TRP A 1 81 ? 19.697 -7.359 -25.803 1.00 87.19 81 TRP A O 1
ATOM 595 N N . GLY A 1 82 ? 21.670 -6.478 -26.375 1.00 70.38 82 GLY A N 1
ATOM 596 C CA . GLY A 1 82 ? 21.750 -7.012 -27.733 1.00 70.38 82 GLY A CA 1
ATOM 597 C C . GLY A 1 82 ? 22.742 -6.170 -28.525 1.00 70.38 82 GLY A C 1
ATOM 598 O O . GLY A 1 82 ? 22.874 -4.989 -28.241 1.00 70.38 82 GLY A O 1
ATOM 599 N N . GLY A 1 83 ? 23.475 -6.741 -29.485 1.00 72.06 83 GLY A N 1
ATOM 600 C CA . GLY A 1 83 ? 24.541 -6.014 -30.203 1.00 72.06 83 GLY A CA 1
ATOM 601 C C . GLY A 1 83 ? 24.102 -4.700 -30.879 1.00 72.06 83 GLY A C 1
ATOM 602 O O . GLY A 1 83 ? 24.942 -3.840 -31.115 1.00 72.06 83 GLY A O 1
ATOM 603 N N . GLU A 1 84 ? 22.799 -4.538 -31.131 1.00 82.31 84 GLU A N 1
ATOM 604 C CA . GLU A 1 84 ? 22.135 -3.327 -31.650 1.00 82.31 84 GLU A CA 1
ATOM 605 C C . GLU A 1 84 ? 21.062 -2.790 -30.675 1.00 82.31 84 GLU A C 1
ATOM 607 O O . GLU A 1 84 ? 20.068 -2.187 -31.078 1.00 82.31 84 GLU A O 1
ATOM 612 N N . GLY A 1 85 ? 21.202 -3.089 -29.383 1.00 84.62 85 GLY A N 1
ATOM 613 C CA . GLY A 1 85 ? 20.246 -2.708 -28.351 1.00 84.62 85 GLY A CA 1
ATOM 614 C C . GLY A 1 85 ? 20.117 -1.195 -28.203 1.00 84.62 85 GLY A C 1
ATOM 615 O O . GLY A 1 85 ? 21.013 -0.425 -28.554 1.00 84.62 85 GLY A O 1
ATOM 616 N N . LEU A 1 86 ? 18.977 -0.761 -27.666 1.00 86.44 86 LEU A N 1
ATOM 617 C CA . LEU A 1 86 ? 18.711 0.658 -27.455 1.00 86.44 86 LEU A CA 1
ATOM 618 C C . LEU A 1 86 ? 19.677 1.221 -26.406 1.00 86.44 86 LEU A C 1
ATOM 620 O O . LEU A 1 86 ? 19.986 0.548 -25.417 1.00 86.44 86 LEU A O 1
ATOM 624 N N . ASP A 1 87 ? 20.102 2.474 -26.561 1.00 91.12 87 ASP A N 1
ATOM 625 C CA . ASP A 1 87 ? 20.847 3.133 -25.494 1.00 91.12 87 ASP A CA 1
ATOM 626 C C . ASP A 1 87 ? 20.034 3.145 -24.189 1.00 91.12 87 ASP A C 1
ATOM 628 O O . ASP A 1 87 ? 18.801 3.260 -24.167 1.00 91.12 87 ASP A O 1
ATOM 632 N N . LEU A 1 88 ? 20.755 3.077 -23.071 1.00 91.31 88 LEU A N 1
ATOM 633 C CA . LEU A 1 88 ? 20.161 2.877 -21.755 1.00 91.31 88 LEU A CA 1
ATOM 634 C C . LEU A 1 88 ? 19.162 3.987 -21.373 1.00 91.31 88 LEU A C 1
ATOM 636 O O . LEU A 1 88 ? 18.149 3.708 -20.732 1.00 91.31 88 LEU A O 1
ATOM 640 N N . GLN A 1 89 ? 19.397 5.234 -21.801 1.00 92.12 89 GLN A N 1
ATOM 641 C CA . GLN A 1 89 ? 18.509 6.364 -21.486 1.00 92.12 89 GLN A CA 1
ATOM 642 C C . GLN A 1 89 ? 17.135 6.195 -22.156 1.00 92.12 89 GLN A C 1
ATOM 644 O O . GLN A 1 89 ? 16.102 6.381 -21.509 1.00 92.12 89 GLN A O 1
ATOM 649 N N . TRP A 1 90 ? 17.110 5.766 -23.420 1.00 93.19 90 TRP A N 1
ATOM 650 C CA . TRP A 1 90 ? 15.868 5.474 -24.137 1.00 93.19 90 TRP A CA 1
ATOM 651 C C . TRP A 1 90 ? 15.153 4.233 -23.595 1.00 93.19 90 TRP A C 1
ATOM 653 O O . TRP A 1 90 ? 13.925 4.234 -23.493 1.00 93.19 90 TRP A O 1
ATOM 663 N N . ALA A 1 91 ? 15.897 3.208 -23.172 1.00 93.50 91 ALA A N 1
ATOM 664 C CA . ALA A 1 91 ? 15.320 2.027 -22.534 1.00 93.50 91 ALA A CA 1
ATOM 665 C C . ALA A 1 91 ? 14.573 2.390 -21.234 1.00 93.50 91 ALA A C 1
ATOM 667 O O . ALA A 1 91 ? 13.408 2.023 -21.057 1.00 93.50 91 ALA A O 1
ATOM 668 N N . PHE A 1 92 ? 15.190 3.187 -20.353 1.00 93.31 92 PHE A N 1
ATOM 669 C CA . PHE A 1 92 ? 14.534 3.679 -19.135 1.00 93.31 92 PHE A CA 1
ATOM 670 C C . PHE A 1 92 ? 13.346 4.603 -19.428 1.00 93.31 92 PHE A C 1
ATOM 672 O O . PHE A 1 92 ? 12.348 4.556 -18.702 1.00 93.31 92 PHE A O 1
ATOM 679 N N . LEU A 1 93 ? 13.407 5.415 -20.489 1.00 95.25 93 LEU A N 1
ATOM 680 C CA . LEU A 1 93 ? 12.289 6.276 -20.876 1.00 95.25 93 LEU A CA 1
ATOM 681 C C . LEU A 1 93 ? 11.057 5.447 -21.266 1.00 95.25 93 LEU A C 1
ATOM 683 O O . LEU A 1 93 ? 9.959 5.726 -20.785 1.00 95.25 93 LEU A O 1
ATOM 687 N N . ILE A 1 94 ? 11.238 4.393 -22.067 1.00 94.44 94 ILE A N 1
ATOM 688 C CA . ILE A 1 94 ? 10.151 3.485 -22.470 1.00 94.44 94 ILE A CA 1
ATOM 689 C C . ILE A 1 94 ? 9.511 2.828 -21.243 1.00 94.44 94 ILE A C 1
ATOM 691 O O . ILE A 1 94 ? 8.288 2.845 -21.093 1.00 94.44 94 ILE A O 1
ATOM 695 N N . VAL A 1 95 ? 10.328 2.295 -20.330 1.00 95.25 95 VAL A N 1
ATOM 696 C CA . VAL A 1 95 ? 9.845 1.657 -19.096 1.00 95.25 95 VAL A CA 1
ATOM 697 C C . VAL A 1 95 ? 9.102 2.656 -18.202 1.00 95.25 95 VAL A C 1
ATOM 699 O O . VAL A 1 95 ? 8.084 2.310 -17.597 1.00 95.25 95 VAL A O 1
ATOM 702 N N . THR A 1 96 ? 9.562 3.906 -18.147 1.00 94.75 96 THR A N 1
ATOM 703 C CA . THR A 1 96 ? 8.908 4.982 -17.387 1.00 94.75 96 THR A CA 1
ATOM 704 C C . THR A 1 96 ? 7.536 5.315 -17.967 1.00 94.75 96 THR A C 1
ATOM 706 O O . THR A 1 96 ? 6.548 5.359 -17.232 1.00 94.75 96 THR A O 1
ATOM 709 N N . VAL A 1 97 ? 7.445 5.503 -19.288 1.00 96.75 97 VAL A N 1
ATOM 710 C CA . VAL A 1 97 ? 6.171 5.769 -19.974 1.00 96.75 97 VAL A CA 1
ATOM 711 C C . VAL A 1 97 ? 5.203 4.602 -19.781 1.00 96.75 97 VAL A C 1
ATOM 713 O O . VAL A 1 97 ? 4.033 4.827 -19.476 1.00 96.75 97 VAL A O 1
ATOM 716 N N . PHE A 1 98 ? 5.683 3.360 -19.865 1.00 96.56 98 PHE A N 1
ATOM 717 C CA . PHE A 1 98 ? 4.874 2.177 -19.578 1.00 96.56 98 PHE A CA 1
ATOM 718 C C . PHE A 1 98 ? 4.273 2.216 -18.162 1.00 96.56 98 PHE A C 1
ATOM 720 O O . PHE A 1 98 ? 3.059 2.066 -18.007 1.00 96.56 98 PHE A O 1
ATOM 727 N N . HIS A 1 99 ? 5.079 2.490 -17.131 1.00 94.94 99 HIS A N 1
ATOM 728 C CA . HIS A 1 99 ? 4.576 2.592 -15.757 1.00 94.94 99 HIS A CA 1
ATOM 729 C C . HIS A 1 99 ? 3.593 3.748 -15.570 1.00 94.94 99 HIS A C 1
ATOM 731 O O . HIS A 1 99 ? 2.606 3.581 -14.855 1.00 94.94 99 HIS A O 1
ATOM 737 N N . LEU A 1 100 ? 3.806 4.892 -16.229 1.00 96.81 100 LEU A N 1
ATOM 738 C CA . LEU A 1 100 ? 2.853 6.005 -16.202 1.00 96.81 100 LEU A CA 1
ATOM 739 C C . LEU A 1 100 ? 1.496 5.608 -16.789 1.00 96.81 100 LEU A C 1
ATOM 741 O O . LEU A 1 100 ? 0.465 5.941 -16.206 1.00 96.81 100 LEU A O 1
ATOM 745 N N . LEU A 1 101 ? 1.480 4.862 -17.896 1.00 97.69 101 LEU A N 1
ATOM 746 C CA . LEU A 1 101 ? 0.239 4.367 -18.497 1.00 97.69 101 LEU A CA 1
ATOM 747 C C . LEU A 1 101 ? -0.484 3.382 -17.571 1.00 97.69 101 LEU A C 1
ATOM 749 O O . LEU A 1 101 ? -1.691 3.513 -17.356 1.00 97.69 101 LEU A O 1
ATOM 753 N N . VAL A 1 102 ? 0.247 2.436 -16.974 1.00 96.56 102 VAL A N 1
ATOM 754 C CA . VAL A 1 102 ? -0.318 1.485 -16.003 1.00 96.56 102 VAL A CA 1
ATOM 755 C C . VAL A 1 102 ? -0.862 2.219 -14.773 1.00 96.56 102 VAL A C 1
ATOM 757 O O . VAL A 1 102 ? -1.994 1.969 -14.359 1.00 96.56 102 VAL A O 1
ATOM 760 N N . ALA A 1 103 ? -0.105 3.165 -14.213 1.00 94.69 103 ALA A N 1
ATOM 761 C CA . ALA A 1 103 ? -0.521 3.958 -13.059 1.00 94.69 103 ALA A CA 1
ATOM 762 C C . ALA A 1 103 ? -1.764 4.807 -13.364 1.00 94.69 103 ALA A C 1
ATOM 764 O O . ALA A 1 103 ? -2.701 4.828 -12.565 1.00 94.69 103 ALA A O 1
ATOM 765 N N . ALA A 1 104 ? -1.816 5.455 -14.531 1.00 96.75 104 ALA A N 1
ATOM 766 C CA . ALA A 1 104 ? -2.975 6.224 -14.972 1.00 96.75 104 ALA A CA 1
ATOM 767 C C . ALA A 1 104 ? -4.225 5.339 -15.114 1.00 96.75 104 ALA A C 1
ATOM 769 O O . ALA A 1 104 ? -5.303 5.720 -14.651 1.00 96.75 104 ALA A O 1
ATOM 770 N N . LEU A 1 105 ? -4.086 4.137 -15.687 1.00 97.69 105 LEU A N 1
ATOM 771 C CA . LEU A 1 105 ? -5.183 3.177 -15.808 1.00 97.69 105 LEU A CA 1
ATOM 772 C C . LEU A 1 105 ? -5.685 2.713 -14.434 1.00 97.69 105 LEU A C 1
ATOM 774 O O . LEU A 1 105 ? -6.892 2.732 -14.182 1.00 97.69 105 LEU A O 1
ATOM 778 N N . LEU A 1 106 ? -4.776 2.333 -13.532 1.00 95.62 106 LEU A N 1
ATOM 779 C CA . LEU A 1 106 ? -5.124 1.912 -12.172 1.00 95.62 106 LEU A CA 1
ATOM 780 C C . LEU A 1 106 ? -5.814 3.039 -11.395 1.00 95.62 106 LEU A C 1
ATOM 782 O O . LEU A 1 106 ? -6.851 2.802 -10.774 1.00 95.62 106 LEU A O 1
ATOM 786 N N . ALA A 1 107 ? -5.299 4.268 -11.478 1.00 95.12 107 ALA A N 1
ATOM 787 C CA . ALA A 1 107 ? -5.911 5.439 -10.860 1.00 95.12 107 ALA A CA 1
ATOM 788 C C . ALA A 1 107 ? -7.313 5.702 -11.427 1.00 95.12 107 ALA A C 1
ATOM 790 O O . ALA A 1 107 ? -8.259 5.915 -10.668 1.00 95.12 107 ALA A O 1
ATOM 791 N N . PHE A 1 108 ? -7.484 5.627 -12.748 1.00 96.94 108 PHE A N 1
ATOM 792 C CA . PHE A 1 108 ? -8.779 5.812 -13.396 1.00 96.94 108 PHE A CA 1
ATOM 793 C C . PHE A 1 108 ? -9.807 4.763 -12.949 1.00 96.94 108 PHE A C 1
ATOM 795 O O . PHE A 1 108 ? -10.921 5.113 -12.545 1.00 96.94 108 PHE A O 1
ATOM 802 N N . VAL A 1 109 ? -9.440 3.477 -12.970 1.00 96.88 109 VAL A N 1
ATOM 803 C CA . VAL A 1 109 ? -10.314 2.380 -12.526 1.00 96.88 109 VAL A CA 1
ATOM 804 C C . VAL A 1 109 ? -10.626 2.502 -11.034 1.00 96.88 109 VAL A C 1
ATOM 806 O O . VAL A 1 109 ? -11.788 2.372 -10.643 1.00 96.88 109 VAL A O 1
ATOM 809 N N . GLY A 1 110 ? -9.621 2.800 -10.208 1.00 93.44 110 GLY A N 1
ATOM 810 C CA . GLY A 1 110 ? -9.775 3.004 -8.769 1.00 93.44 110 GLY A CA 1
ATOM 811 C C . GLY A 1 110 ? -10.747 4.138 -8.455 1.00 93.44 110 GLY A C 1
ATOM 812 O O . GLY A 1 110 ? -11.719 3.937 -7.729 1.00 93.44 110 GLY A O 1
ATOM 813 N N . LEU A 1 111 ? -10.566 5.301 -9.085 1.00 94.62 111 LEU A N 1
ATOM 814 C CA . LEU A 1 111 ? -11.464 6.446 -8.931 1.00 94.62 111 LEU A CA 1
ATOM 815 C C . LEU A 1 111 ? -12.894 6.119 -9.366 1.00 94.62 111 LEU A C 1
ATOM 817 O O . LEU A 1 111 ? -13.841 6.537 -8.701 1.00 94.62 111 LEU A O 1
ATOM 821 N N . ARG A 1 112 ? -13.085 5.359 -10.451 1.00 93.81 112 ARG A N 1
ATOM 822 C CA . ARG A 1 112 ? -14.428 4.924 -10.865 1.00 93.81 112 ARG A CA 1
ATOM 823 C C . ARG A 1 112 ? -15.068 3.994 -9.845 1.00 93.81 112 ARG A C 1
ATOM 825 O O . ARG A 1 112 ? -16.237 4.187 -9.527 1.00 93.81 112 ARG A O 1
ATOM 832 N N . LYS A 1 113 ? -14.321 3.026 -9.311 1.00 92.06 113 LYS A N 1
ATOM 833 C CA . LYS A 1 113 ? -14.831 2.099 -8.291 1.00 92.06 113 LYS A CA 1
ATOM 834 C C . LYS A 1 113 ? -15.197 2.825 -7.001 1.00 92.06 113 LYS A C 1
ATOM 836 O O . LYS A 1 113 ? -16.287 2.608 -6.491 1.00 92.06 113 LYS A O 1
ATOM 841 N N . VAL A 1 114 ? -14.353 3.740 -6.524 1.00 91.44 114 VAL A N 1
ATOM 842 C CA . VAL A 1 114 ? -14.651 4.554 -5.333 1.00 91.44 114 VAL A CA 1
ATOM 843 C C . VAL A 1 114 ? -15.905 5.402 -5.551 1.00 91.44 114 VAL A C 1
ATOM 845 O O . VAL A 1 114 ? -16.780 5.427 -4.693 1.00 91.44 114 VAL A O 1
ATOM 848 N N . LYS A 1 115 ? -16.052 6.032 -6.724 1.00 86.81 115 LYS A N 1
ATOM 849 C CA . LYS A 1 115 ? -17.248 6.821 -7.066 1.00 86.81 115 LYS A CA 1
ATOM 850 C C . LYS A 1 115 ? -18.530 5.986 -7.190 1.00 86.81 115 LYS A C 1
ATOM 852 O O . LYS A 1 115 ? -19.616 6.544 -7.081 1.00 86.81 115 LYS A O 1
ATOM 857 N N . GLN A 1 116 ? -18.428 4.680 -7.440 1.00 84.62 116 GLN A N 1
ATOM 858 C CA . GLN A 1 116 ? -19.581 3.773 -7.491 1.00 84.62 116 GLN A CA 1
ATOM 859 C C . GLN A 1 116 ? -20.073 3.353 -6.101 1.00 84.62 1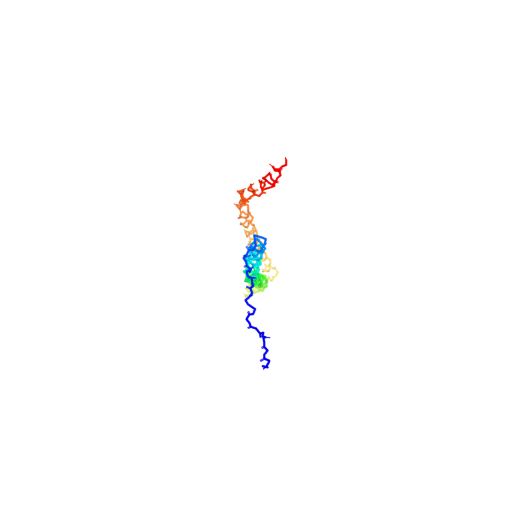16 GLN A C 1
ATOM 861 O O . GLN A 1 116 ? -21.233 2.959 -5.967 1.00 84.62 116 GLN A O 1
ATOM 866 N N . VAL A 1 117 ? -19.233 3.443 -5.066 1.00 83.25 117 VAL A N 1
ATOM 867 C CA . VAL A 1 117 ? -19.640 3.128 -3.694 1.00 83.25 117 VAL A CA 1
ATOM 868 C C . VAL A 1 117 ? -20.519 4.264 -3.173 1.00 83.25 117 VAL A C 1
ATOM 870 O O . VAL A 1 117 ? -20.041 5.344 -2.833 1.00 83.25 117 VAL A O 1
ATOM 873 N N . ARG A 1 118 ? -21.832 4.023 -3.112 1.00 75.50 118 ARG A N 1
ATOM 874 C CA . ARG A 1 118 ? -22.765 4.916 -2.416 1.00 75.50 118 ARG A CA 1
ATOM 875 C C . ARG A 1 118 ? -22.566 4.769 -0.910 1.00 75.50 118 ARG A C 1
ATOM 877 O O . ARG A 1 118 ? -22.436 3.654 -0.408 1.00 75.50 118 ARG A O 1
ATOM 884 N N . ALA A 1 119 ? -22.554 5.890 -0.192 1.00 73.12 119 ALA A N 1
ATOM 885 C CA . ALA A 1 119 ? -22.543 5.870 1.266 1.00 73.12 119 ALA A CA 1
ATOM 886 C C . ALA A 1 119 ? -23.773 5.097 1.791 1.00 73.12 119 ALA A C 1
ATOM 888 O O . ALA A 1 119 ? -24.819 5.126 1.139 1.00 73.12 119 ALA A O 1
ATOM 889 N N . PRO A 1 120 ? -23.689 4.408 2.943 1.00 77.75 120 PRO A N 1
ATOM 890 C CA . PRO A 1 120 ? -24.811 3.647 3.490 1.00 77.75 120 PRO A CA 1
ATOM 891 C C . PRO A 1 120 ? -25.921 4.590 3.988 1.00 77.75 120 PRO A C 1
ATOM 893 O O . PRO A 1 120 ? -26.003 4.933 5.167 1.00 77.75 120 PRO A O 1
ATOM 896 N N . GLU A 1 121 ? -26.786 5.022 3.066 1.00 81.81 121 GLU A N 1
ATOM 897 C CA . GLU A 1 121 ? -27.827 6.038 3.282 1.00 81.81 121 GLU A CA 1
ATOM 898 C C . GLU A 1 121 ? -28.790 5.659 4.412 1.00 81.81 121 GLU A C 1
ATOM 900 O O . GLU A 1 121 ? -29.131 6.504 5.236 1.00 81.81 121 GLU A O 1
ATOM 905 N N . ARG A 1 122 ? -29.179 4.379 4.501 1.00 78.88 122 ARG A N 1
ATOM 906 C CA . ARG A 1 122 ? -30.066 3.869 5.560 1.00 78.88 122 ARG A CA 1
ATOM 907 C C . ARG A 1 122 ? -29.430 3.986 6.944 1.00 78.88 122 ARG A C 1
ATOM 909 O O . ARG A 1 122 ? -30.057 4.517 7.850 1.00 78.88 122 ARG A O 1
ATOM 916 N N . THR A 1 123 ? -28.177 3.562 7.091 1.00 83.38 123 THR A N 1
ATOM 917 C CA . THR A 1 123 ? -27.436 3.645 8.359 1.00 83.38 123 THR A CA 1
ATOM 918 C C . THR A 1 123 ? -27.238 5.097 8.790 1.00 83.38 123 THR A C 1
ATOM 920 O O . THR A 1 123 ? -27.410 5.426 9.961 1.00 83.38 123 THR A O 1
ATOM 923 N N . ILE A 1 124 ? -26.939 5.986 7.838 1.00 81.81 124 ILE A N 1
ATOM 924 C CA . ILE A 1 124 ? -26.801 7.424 8.095 1.00 81.81 124 ILE A CA 1
ATOM 925 C C . ILE A 1 124 ? -28.149 8.040 8.500 1.00 81.81 124 ILE A C 1
ATOM 927 O O . ILE A 1 124 ? -28.186 8.871 9.406 1.00 81.81 124 ILE A O 1
ATOM 931 N N . ALA A 1 125 ? -29.253 7.647 7.858 1.00 83.56 125 ALA A N 1
ATOM 932 C CA . ALA A 1 125 ? -30.592 8.117 8.205 1.00 83.56 125 ALA A CA 1
ATOM 933 C C . ALA A 1 125 ? -30.989 7.685 9.624 1.00 83.56 125 ALA A C 1
ATOM 935 O O . ALA A 1 125 ? -31.339 8.534 10.440 1.00 83.56 125 ALA A O 1
ATOM 936 N N . THR A 1 126 ? -30.827 6.403 9.964 1.00 83.50 126 THR A N 1
ATOM 937 C CA . THR A 1 126 ? -31.121 5.883 11.308 1.00 83.50 126 THR A CA 1
ATOM 938 C C . THR A 1 126 ? -30.260 6.555 12.384 1.00 83.50 126 THR A C 1
ATOM 940 O O . THR A 1 126 ? -30.773 6.959 13.426 1.00 83.50 126 THR A O 1
ATOM 943 N N . ALA A 1 127 ? -28.966 6.771 12.123 1.00 84.62 127 ALA A N 1
ATOM 944 C CA . ALA A 1 127 ? -28.078 7.483 13.046 1.00 84.62 127 ALA A CA 1
ATOM 945 C C . ALA A 1 127 ? -28.494 8.950 13.280 1.00 84.62 127 ALA A C 1
ATOM 947 O O . ALA A 1 127 ? -28.299 9.480 14.372 1.00 84.62 127 ALA A O 1
ATOM 948 N N . LYS A 1 128 ? -29.092 9.613 12.280 1.00 80.31 128 LYS A N 1
ATOM 949 C CA . LYS A 1 128 ? -29.617 10.985 12.407 1.00 80.31 128 LYS A CA 1
ATOM 950 C C . LYS A 1 128 ? -30.930 11.062 13.191 1.00 80.31 128 LYS A C 1
ATOM 952 O O . LYS A 1 128 ? -31.240 12.121 13.735 1.00 80.31 128 LYS A O 1
ATOM 957 N N . GLU A 1 129 ? -31.693 9.975 13.262 1.00 79.88 129 GLU A N 1
ATOM 958 C CA . GLU A 1 129 ? -32.954 9.914 14.012 1.00 79.88 129 GLU A CA 1
ATOM 959 C C . GLU A 1 129 ? -32.760 9.587 15.499 1.00 79.88 129 GLU A C 1
ATOM 961 O O . GLU A 1 129 ? -33.513 10.088 16.334 1.00 79.88 129 GLU A O 1
ATOM 966 N N . LEU A 1 130 ? -31.697 8.859 15.852 1.00 77.38 130 LEU A N 1
ATOM 967 C CA . LEU A 1 130 ? -31.288 8.564 17.236 1.00 77.38 130 LEU A CA 1
ATOM 968 C C . LEU A 1 130 ? -31.303 9.782 18.188 1.00 77.38 130 LEU A C 1
ATOM 970 O O . LEU A 1 130 ? -31.936 9.707 19.243 1.00 77.38 130 LEU A O 1
ATOM 974 N N . PRO A 1 131 ? -30.680 10.929 17.855 1.00 75.56 131 PRO A N 1
ATOM 975 C CA . PRO A 1 131 ? -30.715 12.097 18.731 1.00 75.56 131 PRO A CA 1
ATOM 976 C C . PRO A 1 131 ? -32.102 12.743 18.828 1.00 75.56 131 PRO A C 1
ATOM 978 O O . PRO A 1 131 ? -32.391 13.362 19.847 1.00 75.56 131 PRO A O 1
ATOM 981 N N . LYS A 1 132 ? -32.973 12.606 17.816 1.00 68.38 132 LYS A N 1
ATOM 982 C CA . LYS A 1 132 ? -34.354 13.120 17.876 1.00 68.38 132 LYS A CA 1
ATOM 983 C C . LYS A 1 132 ? -35.229 12.265 18.791 1.00 68.38 132 LYS A C 1
ATOM 985 O O . LYS A 1 132 ? -35.985 12.826 19.576 1.00 68.38 132 LYS A O 1
ATOM 990 N N . ALA A 1 133 ? -35.067 10.942 18.748 1.00 65.50 133 ALA A N 1
ATOM 991 C CA . ALA A 1 133 ? -35.761 10.019 19.645 1.00 65.50 133 ALA A CA 1
ATOM 992 C C . ALA A 1 133 ? -35.353 10.217 21.119 1.00 65.50 133 ALA A C 1
ATOM 994 O O . ALA A 1 133 ? -36.194 10.144 22.007 1.00 65.50 133 ALA A O 1
ATOM 995 N N . LEU A 1 134 ? -34.083 10.552 21.385 1.00 70.88 134 LEU A N 1
ATOM 996 C CA . LEU A 1 134 ? -33.583 10.809 22.744 1.00 70.88 134 LEU A CA 1
ATOM 997 C C . LEU A 1 134 ? -33.922 12.210 23.292 1.00 70.88 134 LEU A C 1
ATOM 999 O O . LEU A 1 134 ? -33.895 12.408 24.505 1.00 70.88 134 LEU A O 1
ATOM 1003 N N . LYS A 1 135 ? -34.245 13.191 22.435 1.00 68.00 135 LYS A N 1
ATOM 1004 C CA . LYS A 1 135 ? -34.604 14.564 22.855 1.00 68.00 135 LYS A CA 1
ATOM 1005 C C . LYS A 1 135 ? -36.108 14.785 23.076 1.00 68.00 135 LYS A C 1
ATOM 1007 O O . LYS A 1 135 ? -36.477 15.866 23.519 1.00 68.00 135 LYS A O 1
ATOM 1012 N N . GLY A 1 136 ? -36.954 13.798 22.776 1.00 57.97 136 GLY A N 1
ATOM 1013 C CA . GLY A 1 136 ? -38.418 13.921 22.744 1.00 57.97 136 GLY A CA 1
ATOM 1014 C C . GLY A 1 136 ? -39.180 13.497 24.005 1.00 57.97 136 GLY A C 1
ATOM 1015 O O . GLY A 1 136 ? -40.347 13.151 23.881 1.00 57.97 136 GLY A O 1
ATOM 1016 N N . ASN A 1 137 ? -38.564 13.487 25.193 1.00 51.88 137 ASN A N 1
ATOM 1017 C CA . ASN A 1 137 ? -39.260 13.116 26.436 1.00 51.88 137 ASN A CA 1
ATOM 1018 C C . ASN A 1 137 ? -38.933 14.043 27.622 1.00 51.88 137 ASN A C 1
ATOM 1020 O O . ASN A 1 137 ? -38.547 13.584 28.700 1.00 51.88 137 ASN A O 1
ATOM 1024 N N . ARG A 1 138 ? -39.062 15.356 27.418 1.00 49.62 138 ARG A N 1
ATOM 1025 C CA . ARG A 1 138 ? -39.206 16.325 28.509 1.00 49.62 138 ARG A CA 1
ATOM 1026 C C . ARG A 1 138 ? -40.434 17.179 28.281 1.00 49.62 138 ARG A C 1
ATOM 1028 O O . ARG A 1 138 ? -40.625 17.578 27.113 1.00 49.62 138 ARG A O 1
#

pLDDT: mean 85.59, std 14.35, range [46.53, 98.0]

Foldseek 3Di:
DDDDDDPPPPPDPPPDPVNVVVVVVVVVVVVVVVVVVVVVVVVVVVCVVVVVVCVVVVVVVVVVVVCLVVVLVVQLVVQQPDPPHDPSVVSSVVSVVVVVVVVVVCVVVVVVVVVPDDDPVVVVVVVVCVVVVVVPDD